Protein AF-A0A936EMI5-F1 (afdb_monomer_lite)

Sequence (109 aa):
MSETFVIDENICRQILSLKLTPAAVEEELHRKGIDPVYIGEYQKEIKRIRYAQRRTTGFVCMAAGAFLGFLSCVLTITHALPHMFDFIFYGLTIAAVCIVVLGLYYVFE

Foldseek 3Di:
DPPPPDDPVVLLVVVVVVVDDLVVLLVVCVVVVPDPVCSVVSSVVSVVVVLVVLLVVLVVLLVVLVVLLVVLVVCQVVCVDVPCNCVSNVVSNVVSVVSNVSSVVSNVD

pLDDT: mean 75.79, std 9.86, range [34.69, 90.0]

Radius of gyration: 22.25 Å; chains: 1; bounding box: 50×22×66 Å

Structure (mmCIF, N/CA/C/O backbone):
data_AF-A0A936EMI5-F1
#
_entry.id   AF-A0A936EMI5-F1
#
loop_
_atom_site.group_PDB
_atom_site.id
_atom_site.type_symbol
_atom_site.label_atom_id
_atom_site.label_alt_id
_atom_site.label_comp_id
_atom_site.label_asym_id
_atom_site.label_entity_id
_atom_site.label_seq_id
_atom_site.pdbx_PDB_ins_code
_atom_site.Cartn_x
_atom_site.Cartn_y
_atom_site.Cartn_z
_atom_site.occupancy
_atom_site.B_iso_or_equiv
_atom_site.auth_seq_id
_atom_site.auth_comp_id
_atom_site.auth_asym_id
_atom_site.auth_atom_id
_atom_site.pdbx_PDB_model_num
ATOM 1 N N . MET A 1 1 ? -18.762 -12.336 36.498 1.00 34.69 1 MET A N 1
ATOM 2 C CA . MET A 1 1 ? -19.004 -13.047 35.228 1.00 34.69 1 MET A CA 1
ATOM 3 C C . MET A 1 1 ? -18.631 -12.090 34.115 1.00 34.69 1 MET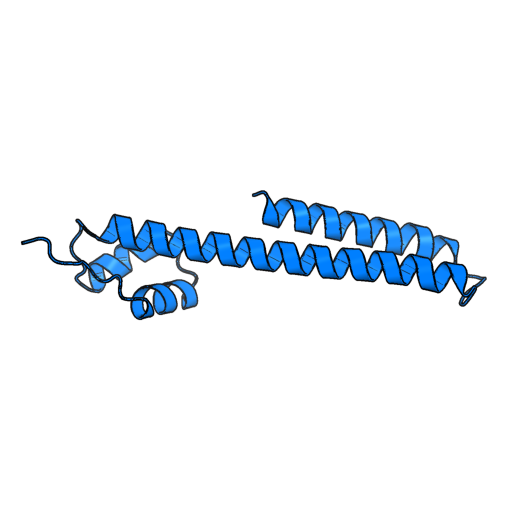 A C 1
ATOM 5 O O . MET A 1 1 ? -19.331 -11.112 33.919 1.00 34.69 1 MET A O 1
ATOM 9 N N . SER A 1 2 ? -17.462 -12.277 33.508 1.00 36.72 2 SER A N 1
ATOM 10 C CA . SER A 1 2 ? -17.014 -11.499 32.354 1.00 36.72 2 SER A CA 1
ATOM 11 C C . SER A 1 2 ? -17.694 -12.084 31.123 1.00 36.72 2 SER A C 1
ATOM 13 O O . SER A 1 2 ? -17.270 -13.135 30.642 1.00 36.72 2 SER A O 1
ATOM 15 N N . GLU A 1 3 ? -18.784 -11.463 30.676 1.00 46.47 3 GLU A N 1
ATOM 16 C CA . GLU A 1 3 ? -19.345 -11.757 29.361 1.00 46.47 3 GLU A CA 1
ATOM 17 C C . GLU A 1 3 ? -18.235 -11.503 28.342 1.00 46.47 3 GLU A C 1
ATOM 19 O O . GLU A 1 3 ? -17.758 -10.381 28.171 1.00 46.47 3 GLU A O 1
ATOM 24 N N . THR A 1 4 ? -17.734 -12.575 27.736 1.00 47.69 4 TH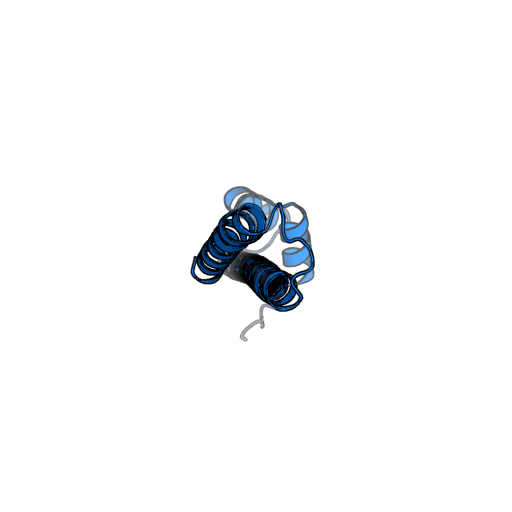R A N 1
ATOM 25 C CA . THR A 1 4 ? -16.828 -12.488 26.600 1.00 47.69 4 THR A CA 1
ATOM 26 C C . THR A 1 4 ? -17.629 -11.880 25.467 1.00 47.69 4 THR A C 1
ATOM 28 O O . THR A 1 4 ? -18.349 -12.584 24.763 1.00 47.69 4 THR A O 1
ATOM 31 N N . PHE A 1 5 ? -17.562 -10.561 25.343 1.00 60.00 5 PHE A N 1
ATOM 32 C CA . PHE A 1 5 ? -18.127 -9.854 24.215 1.00 60.00 5 PHE A CA 1
ATOM 33 C C . PHE A 1 5 ? -17.398 -10.313 22.953 1.00 60.00 5 PHE A C 1
ATOM 35 O O . PHE A 1 5 ? -16.247 -9.947 22.707 1.00 60.00 5 PHE A O 1
ATOM 42 N N . VAL A 1 6 ? -18.045 -11.187 22.189 1.00 62.44 6 VAL A N 1
ATOM 43 C CA . VAL A 1 6 ? -17.533 -11.643 20.903 1.00 62.44 6 VAL A CA 1
ATOM 44 C C . VAL A 1 6 ? -17.935 -10.586 19.886 1.00 62.44 6 VAL A C 1
ATOM 46 O O . VAL A 1 6 ? -19.115 -10.406 19.600 1.00 62.44 6 VAL A O 1
ATOM 49 N N . ILE A 1 7 ? -16.951 -9.850 19.375 1.00 66.62 7 ILE A N 1
ATOM 50 C CA . ILE A 1 7 ? -17.160 -8.926 18.261 1.00 66.62 7 ILE A CA 1
ATOM 51 C C . ILE A 1 7 ? -17.621 -9.763 17.064 1.00 66.62 7 ILE A C 1
ATOM 53 O O . ILE A 1 7 ? -16.862 -10.586 16.550 1.00 66.62 7 ILE A O 1
ATOM 57 N N . ASP A 1 8 ? -18.857 -9.555 16.615 1.00 73.56 8 ASP A N 1
ATOM 58 C CA . ASP A 1 8 ? -19.399 -10.209 15.431 1.00 73.56 8 ASP A CA 1
ATOM 59 C C . ASP A 1 8 ? -18.686 -9.670 14.191 1.00 73.56 8 ASP A C 1
ATOM 61 O O . ASP A 1 8 ? -18.992 -8.600 13.650 1.00 73.56 8 ASP A O 1
ATOM 65 N N . GLU A 1 9 ? -17.727 -10.452 13.701 1.00 70.81 9 GLU A N 1
ATOM 66 C CA . GLU A 1 9 ? -16.922 -10.121 12.526 1.00 70.81 9 GLU A CA 1
ATOM 67 C C . GLU A 1 9 ? -17.798 -9.867 11.281 1.00 70.81 9 GLU A C 1
ATOM 69 O O . GLU A 1 9 ? -17.463 -9.044 10.424 1.00 70.81 9 GLU A O 1
ATOM 74 N N . ASN A 1 10 ? -18.972 -10.505 11.206 1.00 75.75 10 ASN A N 1
ATOM 75 C CA . ASN A 1 10 ? -19.954 -10.285 10.144 1.00 75.75 10 ASN A CA 1
ATOM 76 C C . ASN A 1 10 ? -20.524 -8.859 10.137 1.00 75.75 10 ASN A C 1
ATOM 78 O O . ASN A 1 10 ? -20.727 -8.286 9.063 1.00 75.75 10 ASN A O 1
ATOM 82 N N . ILE A 1 11 ? -20.750 -8.258 11.309 1.00 75.06 11 ILE A N 1
ATOM 83 C CA . ILE A 1 11 ? -21.236 -6.878 11.415 1.00 75.06 11 ILE A CA 1
ATOM 84 C C . ILE A 1 11 ? -20.140 -5.917 10.950 1.00 75.06 11 ILE A C 1
ATOM 86 O O . ILE A 1 11 ? -20.410 -5.041 10.125 1.00 75.06 11 ILE A O 1
ATOM 90 N N . CYS A 1 12 ? -18.894 -6.142 11.379 1.00 70.62 12 CYS A N 1
ATOM 91 C CA . CYS A 1 12 ? -17.734 -5.380 10.914 1.00 70.62 12 CYS A CA 1
ATOM 92 C C . CYS A 1 12 ? -17.591 -5.438 9.387 1.00 70.62 12 CYS A C 1
ATOM 94 O O . CYS A 1 12 ? -17.444 -4.399 8.740 1.00 70.62 12 CYS A O 1
ATOM 96 N N . ARG A 1 13 ? -17.678 -6.635 8.789 1.00 73.12 13 ARG A N 1
ATOM 97 C CA . ARG A 1 13 ? -17.559 -6.827 7.332 1.00 73.12 13 ARG A CA 1
ATOM 98 C C . ARG A 1 13 ? -18.694 -6.164 6.554 1.00 73.12 13 ARG A C 1
ATOM 100 O O . ARG A 1 13 ? -18.424 -5.540 5.528 1.00 73.12 13 ARG A O 1
ATOM 107 N N . GLN A 1 14 ? -19.934 -6.236 7.042 1.00 77.75 14 GLN A N 1
ATOM 108 C CA . GLN A 1 14 ? -21.052 -5.517 6.423 1.00 77.75 14 GLN A CA 1
ATOM 109 C C . GLN A 1 14 ? -20.816 -4.005 6.435 1.00 77.75 14 GLN A C 1
ATOM 111 O O . GLN A 1 14 ? -20.904 -3.363 5.391 1.00 77.75 14 GLN A O 1
ATOM 116 N N . ILE A 1 15 ? -20.438 -3.435 7.578 1.00 74.69 15 ILE A N 1
ATOM 117 C CA . ILE A 1 15 ? -20.192 -1.992 7.694 1.00 74.69 15 ILE A CA 1
ATOM 118 C C . ILE A 1 15 ? -18.999 -1.550 6.823 1.00 74.69 15 ILE A C 1
ATOM 120 O O . ILE A 1 15 ? -19.029 -0.484 6.202 1.00 74.69 15 ILE A O 1
ATOM 124 N N . LEU A 1 16 ? -17.963 -2.388 6.709 1.00 71.56 16 LEU A N 1
ATOM 125 C CA . LEU A 1 16 ? -16.848 -2.176 5.782 1.00 71.56 16 LEU A CA 1
ATOM 126 C C . LEU A 1 16 ? -17.307 -2.159 4.320 1.00 71.56 16 LEU A C 1
ATOM 128 O O . LEU A 1 16 ? -16.858 -1.296 3.564 1.00 71.56 16 LEU A O 1
ATOM 132 N N . SER A 1 17 ? -18.213 -3.063 3.931 1.00 70.81 17 SER A N 1
ATOM 133 C CA . SER A 1 17 ? -18.731 -3.139 2.558 1.00 70.81 17 SER A CA 1
ATOM 134 C C . SER A 1 17 ? -19.517 -1.892 2.148 1.00 70.81 17 SER A C 1
ATOM 136 O O . SER A 1 17 ? -19.424 -1.460 1.001 1.00 70.81 17 SER A O 1
ATOM 138 N N . LEU A 1 18 ? -20.200 -1.245 3.099 1.00 72.44 18 LEU A N 1
ATOM 139 C CA . LEU A 1 18 ? -20.937 -0.012 2.843 1.00 72.44 18 LEU A CA 1
ATOM 140 C C . LEU A 1 18 ? -20.037 1.236 2.702 1.00 72.44 18 LEU A C 1
ATOM 142 O O . LEU A 1 18 ? -20.546 2.311 2.395 1.00 72.44 18 LEU A O 1
ATOM 146 N N . LYS A 1 19 ? -18.712 1.136 2.919 1.00 66.62 19 LYS A N 1
ATOM 147 C CA . LYS A 1 19 ? -17.771 2.283 2.905 1.00 66.62 19 LYS A CA 1
ATOM 148 C C . LYS A 1 19 ? -18.248 3.479 3.755 1.00 66.62 19 LYS A C 1
ATOM 150 O O . LYS A 1 19 ? -17.944 4.629 3.450 1.00 66.62 19 LYS A O 1
ATOM 155 N N . LEU A 1 20 ? -18.969 3.209 4.842 1.00 68.44 20 LEU A N 1
ATOM 156 C CA . LEU A 1 20 ? -19.642 4.236 5.639 1.00 68.44 20 LEU A CA 1
ATOM 157 C C . LEU A 1 20 ? -18.651 5.161 6.378 1.00 68.44 20 LEU A C 1
ATOM 159 O O . LEU A 1 20 ? -17.597 4.724 6.852 1.00 68.44 20 LEU A O 1
ATOM 163 N N . THR A 1 21 ? -18.959 6.450 6.497 1.00 66.44 21 THR A N 1
ATOM 164 C CA . THR A 1 21 ? -18.177 7.392 7.319 1.00 66.44 21 THR A CA 1
ATOM 165 C C . THR A 1 21 ? -18.239 7.001 8.800 1.00 66.44 21 THR A C 1
ATOM 167 O O . THR A 1 21 ? -19.205 6.367 9.213 1.00 66.44 21 THR A O 1
ATOM 170 N N . PRO A 1 22 ? -17.233 7.346 9.627 1.00 67.00 22 PRO A N 1
ATOM 171 C CA . PRO A 1 22 ? -17.203 6.952 11.042 1.00 67.00 22 PRO A CA 1
ATOM 172 C C . PRO A 1 22 ? -18.466 7.358 11.821 1.00 67.00 22 PRO A C 1
ATOM 174 O O . PRO A 1 22 ? -18.923 6.582 12.648 1.00 67.00 22 PRO A O 1
ATOM 177 N N . ALA A 1 23 ? -19.077 8.499 11.488 1.00 69.12 23 ALA A N 1
ATOM 178 C CA . ALA A 1 23 ? -20.350 8.936 12.068 1.00 69.12 23 ALA A CA 1
ATOM 179 C C . ALA A 1 23 ? -21.541 8.048 11.654 1.00 69.12 23 ALA A C 1
ATOM 181 O O . ALA A 1 23 ? -22.410 7.743 12.457 1.00 69.12 23 ALA A O 1
ATOM 182 N N . ALA A 1 24 ? -21.561 7.570 10.411 1.00 73.31 24 ALA A N 1
ATOM 183 C CA . ALA A 1 24 ? -22.610 6.669 9.945 1.00 73.31 24 ALA A CA 1
ATOM 184 C C . ALA A 1 24 ? -22.416 5.234 10.477 1.00 73.31 24 ALA A C 1
ATOM 186 O O . ALA A 1 24 ? -23.381 4.494 10.641 1.00 73.31 24 ALA A O 1
ATOM 187 N N . VAL A 1 25 ? -21.172 4.833 10.779 1.00 73.75 25 VAL A N 1
ATOM 188 C CA . VAL A 1 25 ? -20.882 3.566 11.474 1.00 73.75 25 VAL A CA 1
ATOM 189 C C . VAL A 1 25 ? -21.518 3.552 12.867 1.00 73.75 25 VAL A C 1
ATOM 191 O O . VAL A 1 25 ? -22.069 2.528 13.258 1.00 73.75 25 VAL A O 1
ATOM 194 N N . GLU A 1 26 ? -21.472 4.671 13.595 1.00 71.19 26 GLU A N 1
ATOM 195 C CA . GLU A 1 26 ? -22.133 4.823 14.901 1.00 71.19 26 GLU A CA 1
ATOM 196 C C . GLU A 1 26 ? -23.644 4.672 14.804 1.00 71.19 26 GLU A C 1
ATOM 198 O O . GLU A 1 26 ? -24.229 3.903 15.564 1.00 71.19 26 GLU A O 1
ATOM 203 N N . GLU A 1 27 ? -24.262 5.367 13.851 1.00 74.94 27 GLU A N 1
ATOM 204 C CA . GLU A 1 27 ? -25.709 5.332 13.651 1.00 74.94 27 GLU A CA 1
ATOM 205 C C . GLU A 1 27 ? -26.189 3.912 13.329 1.00 74.94 27 GLU A C 1
ATOM 207 O O . GLU A 1 27 ? -27.165 3.440 13.908 1.00 74.94 27 GLU A O 1
ATOM 212 N N . GLU A 1 28 ? -25.438 3.172 12.509 1.00 73.94 28 GLU A N 1
ATOM 213 C CA . GLU A 1 28 ? -25.814 1.812 12.128 1.00 73.94 28 GLU A CA 1
ATOM 214 C C . GLU A 1 28 ? -25.509 0.767 13.212 1.00 73.94 28 GLU A C 1
ATOM 216 O O . GLU A 1 28 ? -26.234 -0.223 13.333 1.00 73.94 28 GLU A O 1
ATOM 221 N N . LEU A 1 29 ? -24.496 0.995 14.056 1.00 74.44 29 LEU A N 1
ATOM 222 C CA . LEU A 1 29 ? -24.264 0.204 15.273 1.00 74.44 29 LEU A CA 1
ATOM 223 C C . LEU A 1 29 ? -25.389 0.433 16.296 1.00 74.44 29 LEU A C 1
ATOM 225 O O . LEU A 1 29 ? -25.911 -0.535 16.854 1.00 74.44 29 LEU A O 1
ATOM 229 N N . HIS A 1 30 ? -25.824 1.684 16.472 1.00 73.56 30 HIS A N 1
ATOM 230 C CA . HIS A 1 30 ? -26.987 2.033 17.288 1.00 73.56 30 HIS A CA 1
ATOM 231 C C . HIS A 1 30 ? -28.273 1.404 16.744 1.00 73.56 30 HIS A C 1
ATOM 233 O O . HIS A 1 30 ? -29.052 0.823 17.499 1.00 73.56 30 HIS A O 1
ATOM 239 N N . ARG A 1 31 ? -28.482 1.460 15.426 1.00 74.88 31 ARG A N 1
ATOM 240 C CA . ARG A 1 31 ? -29.661 0.902 14.755 1.00 74.88 31 ARG A CA 1
ATOM 241 C C . ARG A 1 31 ? -29.724 -0.622 14.835 1.00 74.88 31 ARG A C 1
ATOM 243 O O . ARG A 1 31 ? -30.813 -1.188 14.876 1.00 74.88 31 ARG A O 1
ATOM 250 N N . LYS A 1 32 ? -28.568 -1.287 14.895 1.00 72.25 32 LYS A N 1
ATOM 251 C CA . LYS A 1 32 ? -28.458 -2.733 15.134 1.00 72.25 32 LYS A CA 1
ATOM 252 C C . LYS A 1 32 ? -28.666 -3.138 16.598 1.00 72.25 32 LYS A C 1
ATOM 254 O O . LYS A 1 32 ? -28.651 -4.331 16.883 1.00 72.25 32 LYS A O 1
ATOM 259 N N . GLY A 1 33 ? -28.893 -2.183 17.503 1.00 69.56 33 GLY A N 1
ATOM 260 C CA . GLY A 1 33 ? -29.173 -2.454 18.913 1.00 69.56 33 GLY A CA 1
ATOM 261 C C . GLY A 1 33 ? -27.940 -2.872 19.714 1.00 69.56 33 GLY A C 1
ATOM 262 O O . GLY A 1 33 ? -28.083 -3.527 20.743 1.00 69.56 33 GLY A O 1
ATOM 263 N N . ILE A 1 34 ? -26.737 -2.529 19.243 1.00 73.12 34 ILE A N 1
ATOM 264 C CA . ILE A 1 34 ? -25.501 -2.794 19.982 1.00 73.12 34 ILE A CA 1
ATOM 265 C C . ILE A 1 34 ? -25.404 -1.800 21.137 1.00 73.12 34 ILE A C 1
ATOM 267 O O . ILE A 1 34 ? -25.589 -0.596 20.958 1.00 73.12 34 ILE A O 1
ATOM 271 N N . ASP A 1 35 ? -25.114 -2.328 22.322 1.00 71.50 35 ASP A N 1
ATOM 272 C CA . ASP A 1 35 ? -24.998 -1.546 23.546 1.00 71.50 35 ASP A CA 1
ATOM 273 C C . ASP A 1 35 ? -23.903 -0.468 23.392 1.00 71.50 35 ASP A C 1
ATOM 275 O O . ASP A 1 35 ? -22.793 -0.793 22.938 1.00 71.50 35 ASP A O 1
ATOM 279 N N . PRO A 1 36 ? -24.170 0.806 23.749 1.00 68.25 36 PRO A N 1
ATOM 280 C CA . PRO A 1 36 ? -23.207 1.906 23.651 1.00 68.25 36 PRO A CA 1
ATOM 281 C C . PRO A 1 36 ? -21.855 1.620 24.311 1.00 68.25 36 PRO A C 1
ATOM 283 O O . PRO A 1 36 ? -20.845 2.181 23.884 1.00 68.25 36 PRO A O 1
ATOM 286 N N . VAL A 1 37 ? -21.806 0.718 25.295 1.00 72.69 37 VAL A N 1
ATOM 287 C CA . VAL A 1 37 ? -20.557 0.280 25.938 1.00 72.69 37 VAL A CA 1
ATOM 288 C C . VAL A 1 37 ? -19.598 -0.392 24.944 1.00 72.69 37 VAL A C 1
ATOM 290 O O . VAL A 1 37 ? -18.384 -0.223 25.051 1.00 72.69 37 VAL A O 1
ATOM 293 N N . TYR A 1 38 ? -20.118 -1.098 23.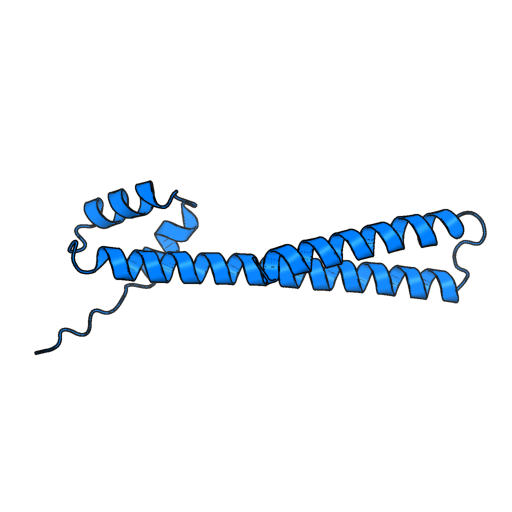938 1.00 73.62 38 TYR A N 1
ATOM 294 C CA . TYR A 1 38 ? -19.309 -1.861 22.987 1.00 73.62 38 TYR A CA 1
ATOM 295 C C . TYR A 1 38 ? -19.183 -1.229 21.594 1.00 73.62 38 TYR A C 1
ATOM 297 O O . TYR A 1 38 ? -18.369 -1.678 20.781 1.00 73.62 38 TYR A O 1
ATOM 305 N N . ILE A 1 39 ? -19.933 -0.160 21.307 1.00 75.38 39 ILE A N 1
ATOM 306 C CA . ILE A 1 39 ? -19.822 0.596 20.046 1.00 75.38 39 ILE A CA 1
ATOM 307 C C . ILE A 1 39 ? -18.384 1.096 19.836 1.00 75.38 39 ILE A C 1
ATOM 309 O O . ILE A 1 39 ? -17.853 1.020 18.725 1.00 75.38 39 ILE A O 1
ATOM 313 N N . GLY A 1 40 ? -17.720 1.545 20.907 1.00 75.25 40 GLY A N 1
ATOM 314 C CA . GLY A 1 40 ? -16.328 1.997 20.851 1.00 75.25 40 GLY A CA 1
ATOM 315 C C . GLY A 1 40 ? -15.342 0.897 20.442 1.00 75.25 40 GLY A C 1
ATOM 316 O O . GLY A 1 40 ? -14.403 1.161 19.689 1.00 75.25 40 GLY A O 1
ATOM 317 N N . GLU A 1 41 ? -15.572 -0.344 20.875 1.00 79.94 41 GLU A N 1
ATOM 318 C CA . GLU A 1 41 ? -14.739 -1.498 20.509 1.00 79.94 41 GLU A CA 1
ATOM 319 C C . GLU A 1 41 ? -14.968 -1.906 19.046 1.00 79.94 41 GLU A C 1
ATOM 321 O O . GLU A 1 41 ? -14.007 -2.062 18.290 1.00 79.94 41 GLU A O 1
ATOM 326 N N . TYR A 1 42 ? -16.226 -1.940 18.590 1.00 76.94 42 TYR A N 1
ATOM 327 C CA . TYR A 1 42 ? -16.554 -2.154 17.175 1.00 76.94 42 TYR A CA 1
ATOM 328 C C . TYR A 1 42 ? -15.913 -1.103 16.261 1.00 76.94 42 TYR A C 1
ATOM 330 O O . TYR A 1 42 ? -15.362 -1.436 15.210 1.00 76.94 42 TYR A O 1
ATOM 338 N N . GLN A 1 43 ? -15.934 0.173 16.653 1.00 78.06 43 GLN A N 1
ATOM 339 C CA . GLN A 1 43 ? -15.280 1.228 15.881 1.00 78.06 43 GLN A CA 1
ATOM 340 C C . GLN A 1 43 ? -13.767 1.059 15.798 1.00 78.06 43 GLN A C 1
ATOM 342 O O . GLN A 1 43 ? -13.191 1.285 14.729 1.00 78.06 43 GLN A O 1
ATOM 347 N N . LYS A 1 44 ? -13.111 0.707 16.911 1.00 81.44 44 LYS A N 1
ATOM 348 C CA . LYS A 1 44 ? -11.667 0.443 16.914 1.00 81.44 44 LYS A CA 1
ATOM 349 C C . LYS A 1 44 ? -11.337 -0.696 15.961 1.00 81.44 44 LYS A C 1
ATOM 351 O O . LYS A 1 44 ? -10.424 -0.541 15.151 1.00 81.44 44 LYS A O 1
ATOM 356 N N . GLU A 1 45 ? -12.108 -1.780 15.992 1.00 81.62 45 GLU A N 1
ATOM 357 C CA . GLU A 1 45 ? -11.868 -2.937 15.129 1.00 81.62 45 GLU A CA 1
ATOM 358 C C . GLU A 1 45 ? -12.111 -2.595 13.649 1.00 81.62 45 GLU A C 1
ATOM 360 O O . GLU A 1 45 ? -11.276 -2.883 12.794 1.00 81.62 45 GLU A O 1
ATOM 365 N N . ILE A 1 46 ? -13.184 -1.863 13.326 1.00 79.06 46 ILE A N 1
ATOM 366 C CA . ILE A 1 46 ? -13.453 -1.391 11.956 1.00 79.06 46 ILE A CA 1
ATOM 367 C C . ILE A 1 46 ? -12.341 -0.456 11.460 1.00 79.06 46 ILE A C 1
ATOM 369 O O . ILE A 1 46 ? -11.885 -0.586 10.319 1.00 79.06 46 ILE A O 1
ATOM 373 N N . LYS A 1 47 ? -11.869 0.474 12.302 1.00 81.19 47 LYS A N 1
ATOM 374 C CA . LYS A 1 47 ? -10.722 1.339 11.980 1.00 81.19 47 LYS A CA 1
ATOM 375 C C . LYS A 1 47 ? -9.476 0.499 11.727 1.00 81.19 47 LYS A C 1
ATOM 377 O O . LYS A 1 47 ? -8.824 0.693 10.705 1.00 81.19 47 LYS A O 1
ATOM 382 N N . ARG A 1 48 ? -9.178 -0.469 12.595 1.00 82.06 48 ARG A N 1
ATOM 383 C CA . ARG A 1 48 ? -8.039 -1.384 12.455 1.00 82.06 48 ARG A CA 1
ATOM 384 C C . ARG A 1 48 ? -8.077 -2.135 11.125 1.00 82.06 48 ARG A C 1
ATOM 386 O O . ARG A 1 48 ? -7.066 -2.171 10.427 1.00 82.06 48 ARG A O 1
ATOM 393 N N . ILE A 1 49 ? -9.239 -2.660 10.731 1.00 80.12 49 ILE A N 1
ATOM 394 C CA . ILE A 1 49 ? -9.405 -3.350 9.446 1.00 80.12 49 ILE A CA 1
ATOM 395 C C . ILE A 1 49 ? -9.209 -2.379 8.270 1.00 80.12 49 ILE A C 1
ATOM 397 O O . ILE A 1 49 ? -8.542 -2.729 7.298 1.00 80.12 49 ILE A O 1
ATOM 401 N N . ARG A 1 50 ? -9.711 -1.138 8.351 1.00 78.88 50 ARG A N 1
ATOM 402 C CA . ARG A 1 50 ? -9.467 -0.110 7.317 1.00 78.88 50 ARG A CA 1
ATOM 403 C C . ARG A 1 50 ? -7.994 0.251 7.173 1.00 78.88 50 ARG A C 1
ATOM 405 O O . ARG A 1 50 ? -7.511 0.350 6.047 1.00 78.88 50 ARG A O 1
ATOM 412 N N . TYR A 1 51 ? -7.283 0.434 8.282 1.00 79.25 51 TYR A N 1
ATOM 413 C CA . TYR A 1 51 ? -5.842 0.685 8.258 1.00 79.25 51 TYR A CA 1
ATOM 414 C C . TYR A 1 51 ? -5.083 -0.502 7.662 1.00 79.25 51 TYR A C 1
ATOM 416 O O . TYR A 1 51 ? -4.216 -0.310 6.814 1.00 79.25 51 TYR A O 1
ATOM 424 N N . ALA A 1 52 ? -5.463 -1.734 8.016 1.00 80.00 52 ALA A N 1
ATOM 425 C CA . ALA A 1 52 ? -4.889 -2.932 7.413 1.00 80.00 52 ALA A CA 1
ATOM 426 C C . ALA A 1 52 ? -5.121 -2.978 5.891 1.00 80.00 52 ALA A C 1
ATOM 428 O O . ALA A 1 52 ? -4.179 -3.230 5.143 1.00 80.00 52 ALA A O 1
ATOM 429 N N . GLN A 1 53 ? -6.332 -2.657 5.419 1.00 79.50 53 GLN A N 1
ATOM 430 C CA . GLN A 1 53 ? -6.638 -2.583 3.985 1.00 79.50 53 GLN A CA 1
ATOM 431 C C . GLN A 1 53 ? -5.812 -1.506 3.269 1.00 79.50 53 GLN A C 1
ATOM 433 O O . GLN A 1 53 ? -5.230 -1.781 2.220 1.00 79.50 53 GLN A O 1
ATOM 438 N N . ARG A 1 54 ? -5.691 -0.299 3.838 1.00 78.12 54 ARG A N 1
ATOM 439 C CA . ARG A 1 54 ? -4.839 0.765 3.274 1.00 78.12 54 ARG A CA 1
ATOM 440 C C . ARG A 1 54 ? -3.384 0.330 3.166 1.00 78.12 54 ARG A C 1
ATOM 442 O O . ARG A 1 54 ? -2.790 0.471 2.100 1.00 78.12 54 ARG A O 1
ATOM 449 N N . ARG A 1 55 ? -2.861 -0.303 4.216 1.00 79.88 55 ARG A N 1
ATOM 450 C CA . ARG A 1 55 ? -1.502 -0.843 4.238 1.00 79.88 55 ARG A CA 1
ATOM 451 C C . ARG A 1 55 ? -1.293 -1.911 3.163 1.00 79.88 55 ARG A C 1
ATOM 453 O O . ARG A 1 55 ? -0.257 -1.913 2.506 1.00 79.88 55 ARG A O 1
ATOM 460 N N . THR A 1 56 ? -2.273 -2.790 2.932 1.00 81.50 56 THR A N 1
ATOM 461 C CA . THR A 1 56 ? -2.190 -3.765 1.831 1.00 81.50 56 THR A CA 1
ATOM 462 C C . THR A 1 56 ? -2.198 -3.090 0.462 1.00 81.50 56 THR A C 1
ATOM 464 O O . THR A 1 56 ? -1.394 -3.456 -0.389 1.00 81.50 56 THR A O 1
ATOM 467 N N . THR A 1 57 ? -3.022 -2.058 0.258 1.00 81.00 57 THR A N 1
ATOM 468 C CA . THR A 1 57 ? -3.030 -1.280 -0.989 1.00 81.00 57 THR A CA 1
ATOM 469 C C . THR A 1 57 ? -1.690 -0.582 -1.218 1.00 81.00 57 THR A C 1
ATOM 471 O O . THR A 1 57 ? -1.145 -0.656 -2.316 1.00 81.00 57 THR A O 1
ATOM 474 N N . GLY A 1 58 ? -1.116 0.035 -0.181 1.00 81.94 58 GLY A N 1
ATOM 475 C CA . GLY A 1 58 ? 0.208 0.653 -0.251 1.00 81.94 58 GLY A CA 1
ATOM 476 C C . GLY A 1 58 ? 1.312 -0.357 -0.575 1.00 81.94 58 GLY A C 1
ATOM 477 O O . GLY A 1 58 ? 2.173 -0.084 -1.410 1.00 81.94 58 GLY A O 1
ATOM 478 N N . PHE A 1 59 ? 1.245 -1.563 0.000 1.00 84.19 59 PHE A N 1
ATOM 479 C CA . PHE A 1 59 ? 2.176 -2.649 -0.312 1.00 84.19 59 PHE A CA 1
ATOM 480 C C . PHE A 1 59 ? 2.063 -3.112 -1.771 1.00 84.19 59 PHE A C 1
ATOM 482 O O . PHE A 1 59 ? 3.079 -3.298 -2.436 1.00 84.19 59 PHE A O 1
ATOM 489 N N . VAL A 1 60 ? 0.841 -3.241 -2.300 1.00 87.12 60 VAL A N 1
ATOM 490 C CA . VAL A 1 60 ? 0.614 -3.583 -3.714 1.00 87.12 60 VAL A CA 1
ATOM 491 C C . VAL A 1 60 ? 1.136 -2.479 -4.638 1.00 87.12 60 VAL A C 1
ATOM 493 O O . VAL A 1 60 ? 1.804 -2.787 -5.622 1.00 87.12 60 VAL A O 1
ATOM 496 N N . CYS A 1 61 ? 0.912 -1.202 -4.307 1.00 82.19 61 CYS A N 1
ATOM 497 C CA . CYS A 1 61 ? 1.494 -0.078 -5.047 1.00 82.19 61 CYS A CA 1
ATOM 498 C C . CYS A 1 61 ? 3.028 -0.111 -5.031 1.00 82.19 61 CYS A C 1
ATOM 500 O O . CYS A 1 61 ? 3.645 0.048 -6.081 1.00 82.19 61 CYS A O 1
ATOM 502 N N . MET A 1 62 ? 3.654 -0.372 -3.877 1.00 86.19 62 MET A N 1
ATOM 503 C CA . MET A 1 62 ? 5.110 -0.530 -3.793 1.00 86.19 62 MET A CA 1
ATOM 504 C C . MET A 1 62 ? 5.614 -1.688 -4.652 1.00 86.19 62 MET A C 1
ATOM 506 O O . MET A 1 62 ? 6.584 -1.516 -5.386 1.00 86.19 62 MET A O 1
ATOM 510 N N . ALA A 1 63 ? 4.953 -2.847 -4.597 1.00 88.81 63 ALA A N 1
ATOM 511 C CA . ALA A 1 63 ? 5.322 -4.007 -5.401 1.00 88.81 63 ALA A CA 1
ATOM 512 C C . ALA A 1 63 ? 5.203 -3.714 -6.906 1.00 88.81 63 ALA A C 1
ATOM 514 O O . ALA A 1 63 ? 6.112 -4.037 -7.668 1.00 88.81 63 ALA A O 1
ATOM 515 N N . ALA A 1 64 ? 4.128 -3.042 -7.330 1.00 88.81 64 ALA A N 1
ATOM 516 C CA . ALA A 1 64 ? 3.937 -2.629 -8.717 1.00 88.81 64 ALA A CA 1
ATOM 517 C C . ALA A 1 64 ? 5.000 -1.613 -9.171 1.00 88.81 64 ALA A C 1
ATOM 519 O O . ALA A 1 64 ? 5.564 -1.757 -10.255 1.00 88.81 64 ALA A O 1
ATOM 520 N N . GLY A 1 65 ? 5.319 -0.618 -8.337 1.00 85.50 65 GLY A N 1
ATOM 521 C CA . GLY A 1 65 ? 6.364 0.367 -8.620 1.00 85.50 65 GLY A CA 1
ATOM 522 C C . GLY A 1 65 ? 7.761 -0.255 -8.694 1.00 85.50 65 GLY A C 1
ATOM 523 O O . GLY A 1 65 ? 8.513 0.030 -9.623 1.00 85.50 65 GLY A O 1
ATOM 524 N N . ALA A 1 66 ? 8.091 -1.170 -7.778 1.00 86.69 66 ALA A N 1
ATOM 525 C CA . ALA A 1 66 ? 9.349 -1.913 -7.802 1.00 86.69 66 ALA A CA 1
ATOM 526 C C . ALA A 1 66 ? 9.461 -2.806 -9.047 1.00 86.69 66 ALA A C 1
ATOM 528 O O . ALA A 1 66 ? 10.520 -2.864 -9.669 1.00 86.69 66 ALA A O 1
ATOM 529 N N . PHE A 1 67 ? 8.364 -3.453 -9.453 1.00 89.81 67 PHE A N 1
ATOM 530 C CA . PHE A 1 67 ? 8.323 -4.258 -10.671 1.00 89.81 67 PHE A CA 1
ATOM 531 C C . PHE A 1 67 ? 8.504 -3.404 -11.933 1.00 89.81 67 PHE A C 1
ATOM 533 O O . PHE A 1 67 ? 9.288 -3.770 -12.803 1.00 89.81 67 PHE A O 1
ATOM 540 N N . LEU A 1 68 ? 7.849 -2.241 -12.015 1.00 85.44 68 LEU A N 1
ATOM 541 C CA . LEU A 1 68 ? 8.034 -1.277 -13.108 1.00 85.44 68 LEU A CA 1
ATOM 542 C C . LEU A 1 68 ? 9.479 -0.767 -13.189 1.00 85.44 68 LEU A C 1
ATOM 544 O O . LEU A 1 68 ? 10.046 -0.705 -14.279 1.00 85.44 68 LEU A O 1
ATOM 548 N N . GLY A 1 69 ? 10.092 -0.451 -12.045 1.00 84.62 69 GLY A N 1
ATOM 549 C CA . GLY A 1 69 ? 11.499 -0.052 -11.975 1.00 84.62 69 GLY A CA 1
ATOM 550 C C . GLY A 1 69 ? 12.447 -1.172 -12.410 1.00 84.62 69 GLY A C 1
ATOM 551 O O . GLY A 1 69 ? 13.372 -0.936 -13.183 1.00 84.62 69 GLY A O 1
ATOM 552 N N . PHE A 1 70 ? 12.181 -2.411 -11.989 1.00 86.19 70 PHE A N 1
ATOM 553 C CA . PHE A 1 70 ? 12.938 -3.578 -12.437 1.00 86.19 70 PHE A CA 1
ATOM 554 C C . PHE A 1 70 ? 12.812 -3.793 -13.951 1.00 86.19 70 PHE A C 1
ATOM 556 O O . PHE A 1 70 ? 13.818 -4.001 -14.626 1.00 86.19 70 PHE A O 1
ATOM 563 N N . LEU A 1 71 ? 11.597 -3.681 -14.499 1.00 85.94 71 LEU A N 1
ATOM 564 C CA . LEU A 1 71 ? 11.353 -3.808 -15.934 1.00 85.94 71 LEU A CA 1
ATOM 565 C C . LEU A 1 71 ? 12.117 -2.741 -16.726 1.00 85.94 71 LEU A C 1
ATOM 567 O O . LEU A 1 71 ? 12.726 -3.073 -17.740 1.00 85.94 71 LEU A O 1
ATOM 571 N N . SER A 1 72 ? 12.136 -1.497 -16.227 1.00 81.69 72 SER A N 1
ATOM 572 C CA . SER A 1 72 ? 12.937 -0.392 -16.775 1.00 81.69 72 SER A CA 1
ATOM 573 C C . SER A 1 72 ? 14.408 -0.800 -16.897 1.00 81.69 72 SER A C 1
ATOM 575 O O . SER A 1 72 ? 14.963 -0.801 -17.994 1.00 81.69 72 SER A O 1
ATOM 577 N N . CYS A 1 73 ? 15.010 -1.286 -15.805 1.00 79.69 73 CYS A N 1
ATOM 578 C CA . CYS A 1 73 ? 16.404 -1.737 -15.790 1.00 79.69 73 CYS A CA 1
ATOM 579 C C . CYS A 1 73 ? 16.682 -2.921 -16.736 1.00 79.69 73 CYS A C 1
ATOM 581 O O . CYS A 1 73 ? 17.758 -3.004 -17.326 1.00 79.69 73 CYS A O 1
ATOM 583 N N . VAL A 1 74 ? 15.736 -3.848 -16.901 1.00 84.88 74 VAL A N 1
ATOM 584 C CA . VAL A 1 74 ? 15.896 -4.996 -17.812 1.00 84.88 74 VAL A CA 1
ATOM 585 C C . VAL A 1 74 ? 15.800 -4.565 -19.282 1.00 84.88 74 VAL A C 1
ATOM 587 O O . VAL A 1 74 ? 16.617 -4.986 -20.104 1.00 84.88 74 VAL A O 1
ATOM 590 N N . LEU A 1 75 ? 14.840 -3.699 -19.624 1.00 77.12 75 LEU A N 1
ATOM 591 C CA . LEU A 1 75 ? 14.657 -3.144 -20.976 1.00 77.12 75 LEU A CA 1
ATOM 592 C C . L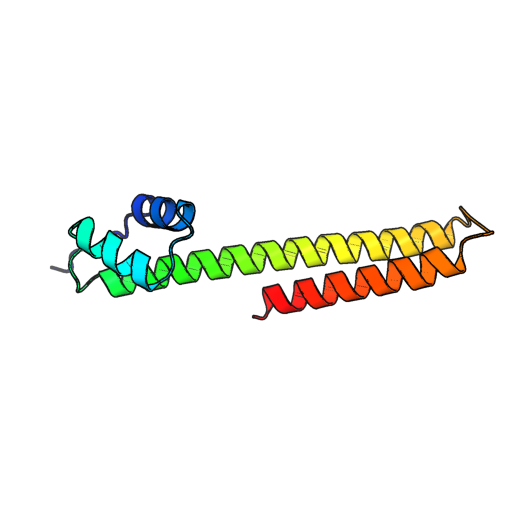EU A 1 75 ? 15.878 -2.341 -21.432 1.00 77.12 75 LEU A C 1
ATOM 594 O O . LEU A 1 75 ? 16.301 -2.430 -22.586 1.00 77.12 75 LEU A O 1
ATOM 598 N N . THR A 1 76 ? 16.481 -1.622 -20.494 1.00 76.38 76 THR A N 1
ATOM 599 C CA . THR A 1 76 ? 17.775 -0.972 -20.643 1.00 76.38 76 THR A CA 1
ATOM 600 C C . THR A 1 76 ? 18.876 -1.957 -21.027 1.00 76.38 76 THR A C 1
ATOM 602 O O . THR A 1 76 ? 19.521 -1.803 -22.060 1.00 76.38 76 THR A O 1
ATOM 605 N N . ILE A 1 77 ? 19.119 -2.976 -20.196 1.00 80.88 77 ILE A N 1
ATOM 606 C CA . ILE A 1 77 ? 20.288 -3.858 -20.351 1.00 80.88 77 ILE A CA 1
ATOM 607 C C . ILE A 1 77 ? 20.193 -4.666 -21.647 1.00 80.88 77 ILE A C 1
ATOM 609 O O . ILE A 1 77 ? 21.200 -4.946 -22.291 1.00 80.88 77 ILE A O 1
ATOM 613 N N . THR A 1 78 ? 18.973 -5.007 -22.055 1.00 81.50 78 THR A N 1
ATOM 614 C CA . THR A 1 78 ? 18.705 -5.769 -23.279 1.00 81.50 78 THR A CA 1
ATOM 615 C C . THR A 1 78 ? 18.820 -4.939 -24.562 1.00 81.50 78 THR A C 1
ATOM 617 O O . THR A 1 78 ? 18.674 -5.504 -25.643 1.00 81.50 78 THR A O 1
ATOM 620 N N . HIS A 1 79 ? 19.102 -3.628 -24.479 1.00 68.56 79 HIS A N 1
ATOM 621 C CA . HIS A 1 79 ? 19.200 -2.727 -25.637 1.00 68.56 79 HIS A CA 1
ATOM 622 C C . HIS A 1 79 ? 17.978 -2.813 -26.579 1.00 68.56 79 HIS A C 1
ATOM 624 O O . HIS A 1 79 ? 18.085 -2.578 -27.782 1.00 68.56 79 HIS A O 1
ATOM 630 N N . ALA A 1 80 ? 16.797 -3.138 -26.038 1.00 66.19 80 ALA A N 1
ATOM 631 C CA . ALA A 1 80 ? 15.633 -3.510 -26.841 1.00 66.19 80 ALA A CA 1
ATOM 632 C C . ALA A 1 80 ? 15.102 -2.368 -27.737 1.00 66.19 80 ALA A C 1
ATOM 634 O O . ALA A 1 80 ? 14.479 -2.638 -28.763 1.00 66.19 80 ALA A O 1
ATOM 635 N N . LEU A 1 81 ? 15.346 -1.096 -27.376 1.00 63.66 81 LEU A N 1
ATOM 636 C CA . LEU A 1 81 ? 14.857 0.090 -28.098 1.00 63.66 81 LEU A CA 1
ATOM 637 C C . LEU A 1 81 ? 15.904 1.230 -28.135 1.00 63.66 81 LEU A C 1
ATOM 639 O O . LEU A 1 81 ? 15.838 2.149 -27.318 1.00 63.66 81 LEU A O 1
ATOM 643 N N . PRO A 1 82 ? 16.844 1.239 -29.098 1.00 59.97 82 PRO A N 1
ATOM 644 C CA . PRO A 1 82 ? 17.929 2.228 -29.167 1.00 59.97 82 PRO A CA 1
ATOM 645 C C . PRO A 1 82 ? 17.483 3.670 -29.482 1.00 59.97 82 PRO A C 1
ATOM 647 O O . PRO A 1 82 ? 18.275 4.590 -29.312 1.00 59.97 82 PRO A O 1
ATOM 650 N N . HIS A 1 83 ? 16.237 3.899 -29.920 1.00 67.56 83 HIS A N 1
ATOM 651 C CA . HIS A 1 83 ? 15.756 5.235 -30.314 1.00 67.56 83 HIS A CA 1
ATOM 652 C C . HIS A 1 83 ? 14.870 5.940 -29.265 1.00 67.56 83 HIS A C 1
ATOM 654 O O . HIS A 1 83 ? 14.739 7.157 -29.303 1.00 67.56 83 HIS A O 1
ATOM 660 N N . MET A 1 84 ? 14.281 5.208 -28.308 1.00 66.44 84 MET A N 1
ATOM 661 C CA . MET A 1 84 ? 13.417 5.767 -27.240 1.00 66.44 84 MET A CA 1
ATOM 662 C C . MET A 1 84 ? 13.990 5.535 -25.835 1.00 66.44 84 MET A C 1
ATOM 664 O O . MET A 1 84 ? 13.279 5.628 -24.832 1.00 66.44 84 MET A O 1
ATOM 668 N N . PHE A 1 85 ? 15.278 5.207 -25.776 1.00 66.56 85 PHE A N 1
ATOM 669 C CA . PHE A 1 85 ? 15.960 4.727 -24.584 1.00 66.56 85 PHE A CA 1
ATOM 670 C C . PHE A 1 85 ? 15.896 5.741 -23.439 1.00 66.56 85 PHE A 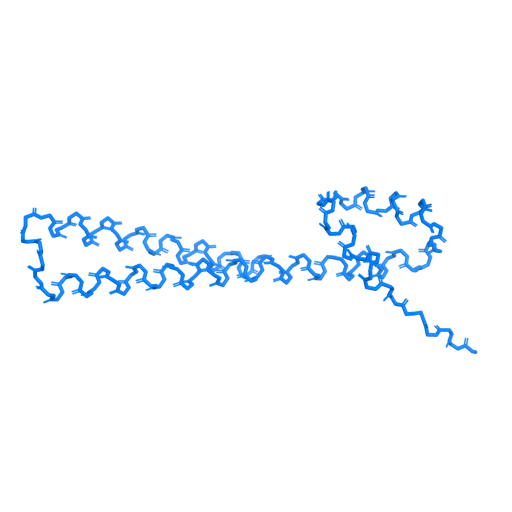C 1
ATOM 672 O O . PHE A 1 85 ? 15.428 5.396 -22.360 1.00 66.56 85 PHE A O 1
ATOM 679 N N . ASP A 1 86 ? 16.234 7.006 -23.704 1.00 68.38 86 ASP A N 1
ATOM 680 C CA . ASP A 1 86 ? 16.212 8.074 -22.696 1.00 68.38 86 ASP A CA 1
ATOM 681 C C . ASP A 1 86 ? 14.805 8.343 -22.153 1.00 68.38 86 ASP A C 1
ATOM 683 O O . ASP A 1 86 ? 14.637 8.601 -20.962 1.00 68.38 86 ASP A O 1
ATOM 687 N N . PHE A 1 87 ? 13.776 8.235 -22.999 1.00 72.75 87 PHE A N 1
ATOM 688 C CA . PHE A 1 87 ? 12.393 8.474 -22.590 1.00 72.75 87 PHE A CA 1
ATOM 689 C C . PHE A 1 87 ? 11.871 7.367 -21.672 1.00 72.75 87 PHE A C 1
ATOM 691 O O . PHE A 1 87 ? 11.215 7.650 -20.672 1.00 72.75 87 PHE A O 1
ATOM 698 N N . ILE A 1 88 ? 12.181 6.107 -21.982 1.00 70.25 88 ILE A N 1
ATOM 699 C CA . ILE A 1 88 ? 11.791 4.972 -21.142 1.00 70.25 88 ILE A CA 1
ATOM 700 C C . ILE A 1 88 ? 12.601 4.999 -19.847 1.00 70.25 88 ILE A C 1
ATOM 702 O O . ILE A 1 88 ? 12.025 4.895 -18.771 1.00 70.25 88 ILE A O 1
ATOM 706 N N . PHE A 1 89 ? 13.908 5.238 -19.920 1.00 70.19 89 PHE A N 1
ATOM 707 C CA . PHE A 1 89 ? 14.743 5.300 -18.731 1.00 70.19 89 PHE A CA 1
ATOM 708 C C . PHE A 1 89 ? 14.350 6.422 -17.784 1.00 70.19 89 PHE A C 1
ATOM 710 O O . PHE A 1 89 ? 14.121 6.159 -16.610 1.00 70.19 89 PHE A O 1
ATOM 717 N N . TYR A 1 90 ? 14.261 7.665 -18.253 1.00 73.69 90 TYR A N 1
ATOM 718 C CA . TYR A 1 90 ? 13.914 8.771 -17.367 1.00 73.69 90 TYR A CA 1
ATOM 719 C C . TYR A 1 90 ? 12.425 8.755 -17.027 1.00 73.69 90 TYR A C 1
ATOM 721 O O . TYR A 1 90 ? 12.070 8.869 -15.858 1.00 73.69 90 TYR A O 1
ATOM 729 N N . GLY A 1 91 ? 11.545 8.547 -18.007 1.00 80.88 91 GLY A N 1
ATOM 730 C CA . GLY A 1 91 ? 10.098 8.577 -17.799 1.00 80.88 91 GLY A CA 1
ATOM 731 C C . GLY A 1 91 ? 9.597 7.430 -16.925 1.00 80.88 91 GLY A C 1
ATOM 732 O O . GLY A 1 91 ? 8.945 7.668 -15.908 1.00 80.88 91 GLY A O 1
ATOM 733 N N . LEU A 1 92 ? 9.928 6.184 -17.279 1.00 80.44 92 LEU A N 1
ATOM 734 C CA . LEU A 1 92 ? 9.442 5.004 -16.561 1.00 80.44 92 LEU A CA 1
ATOM 735 C C . LEU A 1 92 ? 10.081 4.887 -15.177 1.00 80.44 92 LEU A C 1
ATOM 737 O O . LEU A 1 92 ? 9.393 4.531 -14.226 1.00 80.44 92 LEU A O 1
ATOM 741 N N . THR A 1 93 ? 11.367 5.224 -15.037 1.00 84.12 93 THR A N 1
ATOM 742 C CA . THR A 1 93 ? 12.049 5.140 -13.737 1.00 84.12 93 THR A CA 1
ATOM 743 C C . THR A 1 93 ? 11.564 6.226 -12.783 1.00 84.12 93 THR A C 1
ATOM 745 O O . THR A 1 93 ? 11.289 5.919 -11.626 1.00 84.12 93 THR A O 1
ATOM 748 N N . ILE A 1 94 ? 11.373 7.469 -13.245 1.00 86.88 94 ILE A N 1
ATOM 749 C CA . ILE A 1 94 ? 10.777 8.521 -12.405 1.00 86.88 94 ILE A CA 1
ATOM 750 C C . ILE A 1 94 ? 9.347 8.135 -12.014 1.00 86.88 94 ILE A C 1
ATOM 752 O O . ILE A 1 94 ? 9.000 8.219 -10.837 1.00 86.88 94 ILE A O 1
ATOM 756 N N . ALA A 1 95 ? 8.535 7.639 -12.954 1.00 86.00 95 ALA A N 1
ATOM 757 C CA . ALA A 1 95 ? 7.184 7.170 -12.654 1.00 86.00 95 ALA A CA 1
ATOM 758 C C . ALA A 1 95 ? 7.183 6.014 -11.636 1.00 86.00 95 ALA A C 1
ATOM 760 O O . ALA A 1 95 ? 6.404 6.036 -10.684 1.00 86.00 95 ALA A O 1
ATOM 761 N N . ALA A 1 96 ? 8.084 5.039 -11.788 1.00 86.56 96 ALA A N 1
ATOM 762 C CA . ALA A 1 96 ? 8.254 3.935 -10.849 1.00 86.56 96 ALA A CA 1
ATOM 763 C C . ALA A 1 96 ? 8.622 4.442 -9.448 1.00 86.56 96 ALA A C 1
ATOM 765 O O . ALA A 1 96 ? 7.992 4.039 -8.472 1.00 86.56 96 ALA A O 1
ATOM 766 N N . VAL A 1 97 ? 9.574 5.375 -9.343 1.00 87.69 97 VAL A N 1
ATOM 767 C CA . VAL A 1 97 ? 9.957 5.997 -8.066 1.00 87.69 97 VAL A CA 1
ATOM 768 C C . VAL A 1 97 ? 8.772 6.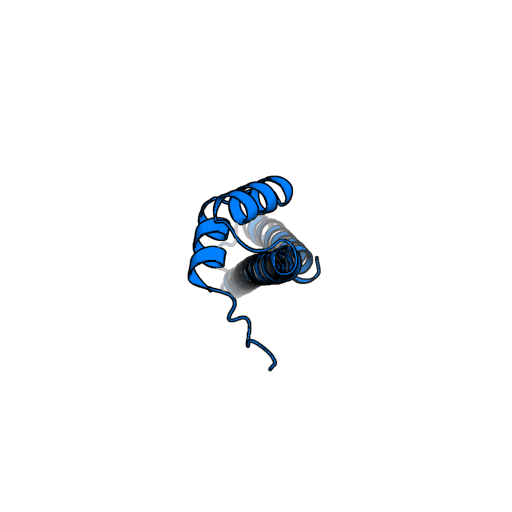732 -7.439 1.00 87.69 97 VAL A C 1
ATOM 770 O O . VAL A 1 97 ? 8.501 6.531 -6.258 1.00 87.69 97 VAL A O 1
ATOM 773 N N . CYS A 1 98 ? 8.011 7.516 -8.208 1.00 90.00 98 CYS A N 1
ATOM 774 C CA . CYS A 1 98 ? 6.804 8.177 -7.708 1.00 90.00 98 CYS A CA 1
ATOM 775 C C . CYS A 1 98 ? 5.774 7.171 -7.175 1.00 90.00 98 CYS A C 1
ATOM 777 O O . CYS A 1 98 ? 5.219 7.382 -6.099 1.00 90.00 98 CYS A O 1
ATOM 779 N N . ILE A 1 99 ? 5.542 6.062 -7.885 1.00 88.25 99 ILE A N 1
ATOM 780 C CA . ILE A 1 99 ? 4.611 5.007 -7.459 1.00 88.25 99 ILE A CA 1
ATOM 781 C C . ILE A 1 99 ? 5.100 4.328 -6.172 1.00 88.25 99 ILE A C 1
ATOM 783 O O . ILE A 1 99 ? 4.298 4.078 -5.274 1.00 88.25 99 ILE A O 1
ATOM 787 N N . VAL A 1 100 ? 6.404 4.064 -6.046 1.00 88.69 100 VAL A N 1
ATOM 788 C CA . VAL A 1 100 ? 6.989 3.478 -4.829 1.00 88.69 100 VAL A CA 1
ATOM 789 C C . VAL A 1 100 ? 6.866 4.435 -3.645 1.00 88.69 100 VAL A C 1
ATOM 791 O O . VAL A 1 100 ? 6.443 4.009 -2.574 1.00 88.69 100 VAL A O 1
ATOM 794 N N . VAL A 1 101 ? 7.172 5.722 -3.828 1.00 88.12 101 VAL A N 1
ATOM 795 C CA . VAL A 1 101 ? 7.044 6.744 -2.774 1.00 88.12 101 VAL A CA 1
ATOM 796 C C . VAL A 1 101 ? 5.582 6.927 -2.357 1.00 88.12 101 VAL A C 1
ATOM 798 O O . VAL A 1 101 ? 5.295 6.989 -1.164 1.00 88.12 101 VAL A O 1
ATOM 801 N N . LEU A 1 102 ? 4.640 6.928 -3.307 1.00 85.94 102 LEU A N 1
ATOM 802 C CA . LEU A 1 102 ? 3.205 6.924 -3.001 1.00 85.94 102 LEU A CA 1
ATOM 803 C C . LEU A 1 102 ? 2.784 5.650 -2.257 1.00 85.94 102 LEU A C 1
ATOM 805 O O . LEU A 1 102 ? 2.013 5.720 -1.305 1.00 85.94 102 LEU A O 1
ATOM 809 N N . GLY A 1 103 ? 3.299 4.484 -2.649 1.00 82.19 103 GLY A N 1
ATOM 810 C CA . GLY A 1 103 ? 3.055 3.228 -1.943 1.00 82.19 103 GLY A CA 1
ATOM 811 C C . GLY A 1 103 ? 3.575 3.256 -0.503 1.00 82.19 103 GLY A C 1
ATOM 812 O O . GLY A 1 103 ? 2.858 2.849 0.407 1.00 82.19 103 GLY A O 1
ATOM 813 N N . LEU A 1 104 ? 4.785 3.788 -0.290 1.00 81.88 104 LEU A N 1
ATOM 814 C CA . LEU A 1 104 ? 5.384 4.017 1.032 1.00 81.88 104 LEU A CA 1
ATOM 815 C C . LEU A 1 104 ? 4.518 4.942 1.883 1.00 81.88 104 LEU A C 1
ATOM 817 O O . LEU A 1 104 ? 4.266 4.627 3.043 1.00 81.88 104 LEU A O 1
ATOM 821 N N . TYR A 1 105 ? 4.019 6.029 1.295 1.00 84.25 105 TYR A N 1
ATOM 822 C CA . TYR A 1 105 ? 3.107 6.952 1.963 1.00 84.25 105 TYR A CA 1
ATOM 823 C C . TYR A 1 105 ? 1.850 6.228 2.474 1.00 84.25 105 TYR A C 1
ATOM 825 O O . TYR A 1 105 ? 1.559 6.285 3.659 1.00 84.25 105 TYR A O 1
ATOM 833 N N . TYR A 1 106 ? 1.189 5.422 1.635 1.00 77.62 106 TYR A N 1
ATOM 834 C CA . TYR A 1 106 ? 0.017 4.623 2.036 1.00 77.62 106 TYR A CA 1
ATOM 835 C C . TYR A 1 106 ? 0.294 3.502 3.056 1.00 77.62 106 TYR A C 1
ATOM 837 O O . TYR A 1 106 ? -0.649 2.932 3.605 1.00 77.62 106 TYR A O 1
ATOM 845 N N . VAL A 1 107 ? 1.555 3.103 3.251 1.00 77.94 107 VAL A N 1
ATOM 846 C CA . VAL A 1 107 ? 1.930 2.084 4.247 1.00 77.94 107 VAL A CA 1
ATOM 847 C C . VAL A 1 107 ? 2.303 2.699 5.587 1.00 77.94 107 VAL A C 1
ATOM 849 O O . VAL A 1 107 ? 2.052 2.064 6.615 1.00 77.94 107 VAL A O 1
ATOM 852 N N . PHE A 1 108 ? 2.925 3.877 5.578 1.00 77.38 108 PHE A N 1
ATOM 853 C CA . PHE A 1 108 ? 3.339 4.575 6.792 1.00 77.38 108 PHE A CA 1
ATOM 854 C C . PHE A 1 108 ? 2.258 5.492 7.374 1.00 77.38 108 PHE A C 1
ATOM 856 O O . PHE A 1 108 ? 2.310 5.752 8.576 1.00 77.38 108 PHE A O 1
ATOM 863 N N . GLU A 1 109 ? 1.289 5.930 6.567 1.00 67.44 109 GLU A N 1
ATOM 864 C CA . GLU A 1 109 ? 0.143 6.758 6.976 1.00 67.44 109 GLU A CA 1
ATOM 865 C C . GLU A 1 109 ? -1.193 5.996 6.956 1.00 67.44 109 GLU A C 1
ATOM 867 O O . GLU A 1 109 ? -1.947 6.088 7.955 1.00 67.44 109 GLU A O 1
#

Secondary structure (DSSP, 8-state):
--------HHHHHHHHHTT--HHHHHHHHHHTT--HHHHHHHHHHHHHHHHHHHHHHHHHHHHHHHHHHHHHHHHHHTT--TTSHHHIIIIIHHHHHHHHHHHHHHHH-